Protein AF-A0A0P9FJP5-F1 (afdb_monomer_lite)

pLDDT: mean 84.06, std 13.84, range [44.56, 98.56]

Sequence (71 aa):
MRFIRKPFRKGVNWMPDPVEVSSDLVPAPWKTLFTNEEYLIHRIVVQSTYAMVVIVLVAHALVWFWRPWLQ

Secondary structure (DSSP, 8-state):
--------------SPPP-----SSS-GGGTTT--HHHHHHHHHHHHHHHHHHHHHHHHHHHHHHHS-S--

Radius of gyration: 29.11 Å; chains: 1; bounding box: 43×17×99 Å

Organism: NCBI:txid186479

Foldseek 3Di:
DDDDDDDDDPDDDPDDDPPQLPQVVDPPVCSVPDHVVRVVVVV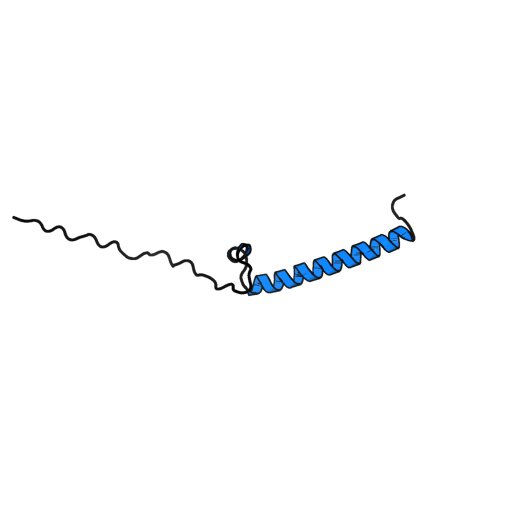VVVVVVVVVVVVVVVVVVVVCVVPNPPD

InterPro domains:
  IPR000066 Antenna complex, alpha/beta subunit [PF00556] (40-70)
  IPR023624 Antenna complex, beta domain superfamily [G3DSA:1.20.5.250] (34-70)
  IPR035889 Light-harvesting complex [SSF56918] (27-70)

Structure (mmCIF, N/CA/C/O backbone):
data_AF-A0A0P9FJP5-F1
#
_entry.id   AF-A0A0P9FJP5-F1
#
loop_
_atom_site.group_PDB
_atom_site.id
_atom_site.type_symbol
_atom_site.label_atom_id
_atom_site.label_alt_id
_atom_site.label_comp_id
_atom_site.label_asym_id
_atom_site.label_entity_id
_atom_site.label_seq_id
_atom_site.pdbx_PDB_ins_code
_atom_site.Cartn_x
_atom_site.Cartn_y
_atom_site.Cartn_z
_atom_site.occupancy
_atom_site.B_iso_or_equiv
_atom_site.auth_seq_id
_atom_site.auth_comp_id
_atom_site.auth_asym_id
_atom_site.auth_atom_id
_atom_site.pdbx_PDB_model_num
ATOM 1 N N . MET A 1 1 ? 21.222 0.355 -76.204 1.00 44.56 1 MET A N 1
ATOM 2 C CA . MET A 1 1 ? 21.610 1.046 -74.951 1.00 44.56 1 MET A CA 1
ATOM 3 C C . MET A 1 1 ? 20.779 0.476 -73.807 1.00 44.56 1 MET A C 1
ATOM 5 O O . MET A 1 1 ? 19.561 0.536 -73.889 1.00 44.56 1 MET A O 1
ATOM 9 N N . ARG A 1 2 ? 21.396 -0.162 -72.801 1.00 51.72 2 ARG A N 1
ATOM 10 C CA . ARG A 1 2 ? 20.690 -0.844 -71.698 1.00 51.72 2 ARG A CA 1
ATOM 11 C C . ARG A 1 2 ? 21.023 -0.128 -70.386 1.00 51.72 2 ARG A C 1
ATOM 13 O O . ARG A 1 2 ? 22.142 -0.234 -69.899 1.00 51.72 2 ARG A O 1
ATOM 20 N N . PHE A 1 3 ? 20.077 0.641 -69.851 1.00 59.53 3 PHE A N 1
ATOM 21 C CA . PHE A 1 3 ? 20.250 1.363 -68.589 1.00 59.53 3 PHE A CA 1
ATOM 22 C C . PHE A 1 3 ? 20.083 0.400 -67.408 1.00 59.53 3 PHE A C 1
ATOM 24 O O . PHE A 1 3 ? 18.976 -0.037 -67.099 1.00 59.53 3 PHE A O 1
ATOM 31 N N . ILE A 1 4 ? 21.191 0.060 -66.749 1.00 70.50 4 ILE A N 1
ATOM 32 C CA . ILE A 1 4 ? 21.205 -0.724 -65.511 1.00 70.50 4 ILE A CA 1
ATOM 33 C C . ILE A 1 4 ? 20.892 0.233 -64.352 1.00 70.50 4 ILE A C 1
ATOM 35 O O . ILE A 1 4 ? 21.751 1.011 -63.939 1.00 70.50 4 ILE A O 1
ATOM 39 N N . ARG A 1 5 ? 19.660 0.209 -63.826 1.00 70.69 5 ARG A N 1
ATOM 40 C CA . ARG A 1 5 ? 19.317 0.944 -62.597 1.00 70.69 5 ARG A CA 1
ATOM 41 C C . ARG A 1 5 ? 19.871 0.172 -61.398 1.00 70.69 5 ARG A C 1
ATOM 43 O O . ARG A 1 5 ? 19.426 -0.941 -61.132 1.00 70.69 5 ARG A O 1
ATOM 50 N N . LYS A 1 6 ? 20.854 0.735 -60.689 1.00 68.81 6 LYS A N 1
ATOM 51 C CA . LYS A 1 6 ? 21.337 0.157 -59.424 1.00 68.81 6 LYS A CA 1
ATOM 52 C C . LYS A 1 6 ? 20.220 0.234 -58.368 1.00 68.81 6 LYS A C 1
ATOM 54 O O . LYS A 1 6 ? 19.534 1.257 -58.316 1.00 68.81 6 LYS A O 1
ATOM 59 N N . PRO A 1 7 ? 20.028 -0.794 -57.524 1.00 66.50 7 PRO A N 1
ATOM 60 C CA . PRO A 1 7 ? 19.045 -0.732 -56.451 1.00 66.50 7 PRO A CA 1
ATOM 61 C C . PRO A 1 7 ? 19.478 0.293 -55.396 1.00 66.50 7 PRO A C 1
ATOM 63 O O . PRO A 1 7 ? 20.613 0.279 -54.916 1.00 66.50 7 PRO A O 1
ATOM 66 N N . PHE A 1 8 ? 18.561 1.193 -55.049 1.00 70.81 8 PHE A N 1
ATOM 67 C CA . PHE A 1 8 ? 18.717 2.159 -53.967 1.00 70.81 8 PHE A CA 1
ATOM 68 C C . PHE A 1 8 ? 18.818 1.404 -52.632 1.00 70.81 8 PHE A C 1
ATOM 70 O O . PHE A 1 8 ? 17.841 0.821 -52.158 1.00 70.81 8 PHE A O 1
ATOM 77 N N . ARG A 1 9 ? 20.021 1.359 -52.048 1.00 70.88 9 ARG A N 1
ATOM 78 C CA . ARG A 1 9 ? 20.286 0.729 -50.747 1.00 70.88 9 ARG A CA 1
ATOM 79 C C . ARG A 1 9 ? 19.661 1.610 -49.664 1.00 70.88 9 ARG A C 1
ATOM 81 O O . ARG A 1 9 ? 20.151 2.709 -49.426 1.00 70.88 9 ARG A O 1
ATOM 88 N N . LYS A 1 10 ? 18.576 1.143 -49.033 1.00 67.50 10 LYS A N 1
ATOM 89 C CA . LYS A 1 10 ? 17.973 1.811 -47.867 1.00 67.50 10 LYS A CA 1
ATOM 90 C C . LYS A 1 10 ? 19.046 1.941 -46.780 1.00 67.50 10 LYS A C 1
ATOM 92 O O . LYS A 1 10 ? 19.579 0.936 -46.315 1.00 67.50 10 LYS A O 1
ATOM 97 N N . GLY A 1 11 ? 19.432 3.183 -46.501 1.00 67.44 11 GLY A N 1
ATOM 98 C CA . GLY A 1 11 ? 20.508 3.540 -45.586 1.00 67.44 11 GLY A CA 1
ATOM 99 C C . GLY A 1 11 ? 20.076 3.494 -44.123 1.00 67.44 11 GLY A C 1
ATOM 100 O O . GLY A 1 11 ? 18.905 3.687 -43.814 1.00 67.44 11 GLY A O 1
ATOM 101 N N . VAL A 1 12 ? 21.077 3.199 -43.293 1.00 70.88 12 VAL A N 1
ATOM 102 C CA . VAL A 1 12 ? 21.218 3.322 -41.831 1.00 70.88 12 VAL A CA 1
ATOM 103 C C . VAL A 1 12 ? 20.030 3.955 -41.099 1.00 70.88 12 VAL A C 1
ATOM 105 O O . VAL A 1 12 ? 19.680 5.110 -41.335 1.00 70.88 12 VAL A O 1
ATOM 108 N N . ASN A 1 13 ? 19.460 3.193 -40.162 1.00 71.50 13 ASN A N 1
ATOM 109 C CA . ASN A 1 13 ? 18.517 3.703 -39.175 1.00 71.50 13 ASN A CA 1
ATOM 110 C C . ASN A 1 13 ? 19.280 4.601 -38.184 1.00 71.50 13 ASN A C 1
ATOM 112 O O . ASN A 1 13 ? 20.203 4.132 -37.524 1.00 71.50 13 ASN A O 1
ATOM 116 N N . TRP A 1 14 ? 18.938 5.890 -38.133 1.00 74.56 14 TRP A N 1
ATOM 117 C CA . TRP A 1 14 ? 19.576 6.885 -37.256 1.00 74.56 14 TRP A CA 1
ATOM 118 C C . TRP A 1 14 ? 18.900 7.002 -35.891 1.00 74.56 14 TRP A C 1
ATOM 120 O O . TRP A 1 14 ? 19.384 7.740 -35.034 1.00 74.56 14 TRP A O 1
ATOM 130 N N . MET A 1 15 ? 17.776 6.309 -35.687 1.00 73.94 15 MET A N 1
ATOM 131 C CA . MET A 1 15 ? 17.222 6.170 -34.352 1.00 73.94 15 MET A CA 1
ATOM 132 C C . MET A 1 15 ? 18.127 5.226 -33.557 1.00 73.94 15 MET A C 1
ATOM 134 O O . MET A 1 15 ? 18.348 4.106 -34.023 1.00 73.94 15 MET A O 1
ATOM 138 N N . PRO A 1 16 ? 18.644 5.640 -32.385 1.00 72.69 16 PRO A N 1
ATOM 139 C CA . PRO A 1 16 ? 19.221 4.681 -31.462 1.00 72.69 16 PRO A CA 1
ATOM 140 C C . PRO A 1 16 ? 18.153 3.628 -31.172 1.00 72.69 16 PRO A C 1
ATOM 142 O O . PRO A 1 16 ? 16.992 3.975 -30.927 1.00 72.69 16 PRO A O 1
ATOM 145 N N . ASP A 1 17 ? 18.538 2.355 -31.256 1.00 70.19 17 ASP A N 1
ATOM 146 C CA . ASP A 1 17 ? 17.669 1.265 -30.834 1.00 70.19 17 ASP A CA 1
ATOM 147 C C . ASP A 1 17 ? 17.173 1.582 -29.416 1.00 70.19 17 ASP A C 1
ATOM 149 O O . ASP A 1 17 ? 17.945 2.137 -28.620 1.00 70.19 17 ASP A O 1
ATOM 153 N N . PRO A 1 18 ? 15.890 1.321 -29.098 1.00 64.94 18 PRO A N 1
ATOM 154 C CA . PRO A 1 18 ? 15.391 1.554 -27.755 1.00 64.94 18 PRO A CA 1
ATOM 155 C C . PRO A 1 18 ? 16.335 0.835 -26.800 1.00 64.94 18 PRO A C 1
ATOM 157 O O . PRO A 1 18 ? 16.506 -0.380 -26.887 1.00 64.94 18 PRO A O 1
ATOM 160 N N . VAL A 1 19 ? 17.012 1.607 -25.949 1.00 63.09 19 VAL A N 1
ATOM 161 C CA . VAL A 1 19 ? 17.902 1.050 -24.940 1.00 63.09 19 VAL A CA 1
ATOM 162 C C . VAL A 1 19 ? 16.994 0.253 -24.022 1.00 63.09 19 VAL A C 1
ATOM 164 O O . VAL A 1 19 ? 16.275 0.826 -23.204 1.00 63.09 19 VAL A O 1
ATOM 167 N N . GLU A 1 20 ? 16.965 -1.064 -24.206 1.00 62.12 20 GLU A N 1
ATOM 168 C CA . GLU A 1 20 ? 16.346 -1.970 -23.255 1.00 62.12 20 GLU A CA 1
ATOM 169 C C . GLU A 1 20 ? 17.153 -1.849 -21.964 1.00 62.12 20 GLU A C 1
ATOM 171 O O . GLU A 1 20 ? 18.177 -2.502 -21.772 1.00 62.12 20 GLU A O 1
ATOM 176 N N . VAL A 1 21 ? 16.726 -0.942 -21.085 1.00 61.28 21 VAL A N 1
ATOM 177 C CA . VAL A 1 21 ? 17.224 -0.876 -19.716 1.00 61.28 21 VAL A CA 1
ATOM 178 C C . VAL A 1 21 ? 16.819 -2.200 -19.081 1.00 61.28 21 VAL A C 1
ATOM 180 O O . VAL A 1 21 ? 15.644 -2.397 -18.761 1.00 61.28 21 VAL A O 1
ATOM 183 N N . SER A 1 22 ? 17.768 -3.132 -18.973 1.00 66.69 22 SER A N 1
ATOM 184 C CA . SER A 1 22 ? 17.554 -4.498 -18.491 1.00 66.69 22 SER A CA 1
ATOM 185 C C . SER A 1 22 ? 17.034 -4.465 -17.051 1.00 66.69 22 SER A C 1
ATOM 187 O O . SER A 1 22 ? 17.787 -4.419 -16.074 1.00 66.69 22 SER A O 1
ATOM 189 N N . SER A 1 23 ? 15.712 -4.407 -16.924 1.00 70.06 23 SER A N 1
ATOM 190 C CA . SER A 1 23 ? 15.011 -4.240 -15.656 1.00 70.06 23 SER A CA 1
ATOM 191 C C . SER A 1 23 ? 14.464 -5.590 -15.216 1.00 70.06 23 SER A C 1
ATOM 193 O O . SER A 1 23 ? 13.275 -5.878 -15.358 1.00 70.06 23 SER A O 1
ATOM 195 N N . ASP A 1 24 ? 15.363 -6.463 -14.765 1.00 81.12 24 ASP A N 1
ATOM 196 C CA . ASP A 1 24 ? 15.051 -7.857 -14.425 1.00 81.12 24 ASP A CA 1
ATOM 197 C C . ASP A 1 24 ? 14.234 -7.983 -13.137 1.00 81.12 24 ASP A C 1
ATOM 199 O O . ASP A 1 24 ? 13.474 -8.937 -12.970 1.00 81.12 24 ASP A O 1
ATOM 203 N N . LEU A 1 25 ? 14.353 -7.004 -12.234 1.00 85.12 25 LEU A N 1
ATOM 204 C CA . LEU A 1 25 ? 13.634 -6.990 -10.958 1.00 85.12 25 LEU A CA 1
ATOM 205 C C . LEU A 1 25 ? 12.211 -6.442 -11.092 1.00 85.12 25 LEU A C 1
ATOM 207 O O . LEU A 1 25 ? 11.385 -6.646 -10.200 1.00 85.12 25 LEU A O 1
ATOM 211 N N . VAL A 1 26 ? 11.928 -5.744 -12.194 1.00 87.44 26 VAL A N 1
ATOM 212 C CA . VAL A 1 26 ? 10.651 -5.080 -12.441 1.00 87.44 26 VAL A CA 1
ATOM 213 C C . VAL A 1 26 ? 9.716 -6.038 -13.192 1.00 87.44 26 VAL A C 1
ATOM 215 O O . VAL A 1 26 ? 10.070 -6.532 -14.266 1.00 87.44 26 VAL A O 1
ATOM 218 N N . PRO A 1 27 ? 8.501 -6.317 -12.683 1.00 88.19 27 PRO A N 1
ATOM 219 C CA . PRO A 1 27 ? 7.539 -7.157 -13.386 1.00 88.19 27 PRO A CA 1
ATOM 220 C C . PRO A 1 27 ? 7.153 -6.560 -14.742 1.00 88.19 27 PRO A C 1
ATOM 222 O O . PRO A 1 27 ? 7.070 -5.341 -14.888 1.00 88.19 27 PRO A O 1
ATOM 225 N N . ALA A 1 28 ? 6.855 -7.424 -15.718 1.00 87.31 28 ALA A N 1
ATOM 226 C CA . ALA A 1 28 ? 6.618 -7.043 -17.115 1.00 87.31 28 ALA A CA 1
ATOM 227 C C . ALA A 1 28 ? 5.665 -5.844 -17.337 1.00 87.31 28 ALA A C 1
ATOM 229 O O . ALA A 1 28 ? 5.999 -5.004 -18.169 1.00 87.31 28 ALA A O 1
ATOM 230 N N . PRO A 1 29 ? 4.547 -5.686 -16.597 1.00 87.56 29 PRO A N 1
ATOM 231 C CA . PRO A 1 29 ? 3.653 -4.539 -16.783 1.00 87.56 29 PRO A CA 1
ATOM 232 C C . PRO A 1 29 ? 4.269 -3.185 -16.405 1.00 87.56 29 PRO A C 1
ATOM 234 O O . PRO A 1 29 ? 3.806 -2.153 -16.876 1.00 87.56 29 PRO A O 1
ATOM 237 N N . TRP A 1 30 ? 5.290 -3.179 -15.545 1.00 88.44 30 TRP A N 1
ATOM 238 C CA . TRP A 1 30 ? 5.837 -1.970 -14.919 1.00 88.44 30 TRP A CA 1
ATOM 239 C C . TRP A 1 30 ? 7.233 -1.601 -15.432 1.00 88.44 30 TRP A C 1
ATOM 241 O O . TRP A 1 30 ? 7.780 -0.580 -15.023 1.00 88.44 30 TRP A O 1
ATOM 251 N N . LYS A 1 31 ? 7.808 -2.405 -16.340 1.00 85.50 31 LYS A N 1
ATOM 252 C CA . LYS A 1 31 ? 9.161 -2.201 -16.895 1.00 85.50 31 LYS A CA 1
ATOM 253 C C . LYS A 1 31 ? 9.330 -0.878 -17.643 1.00 85.50 31 LYS A C 1
ATOM 255 O O . LYS A 1 31 ? 10.446 -0.404 -17.787 1.00 85.50 31 LYS A O 1
ATOM 260 N N . THR A 1 32 ? 8.239 -0.285 -18.124 1.00 86.00 32 THR A N 1
ATOM 261 C CA . THR A 1 32 ? 8.254 1.014 -18.813 1.00 86.00 32 THR A CA 1
ATOM 262 C C . THR A 1 32 ? 8.274 2.208 -17.860 1.00 86.00 32 THR A C 1
ATOM 264 O O . THR A 1 32 ? 8.512 3.324 -18.308 1.00 86.00 32 THR A O 1
ATOM 267 N N . LEU A 1 33 ? 7.992 1.993 -16.571 1.00 85.50 33 LEU A N 1
ATOM 268 C CA . LEU A 1 33 ? 7.787 3.062 -15.590 1.00 85.50 33 LEU A CA 1
ATOM 269 C C . LEU A 1 33 ? 8.915 3.176 -14.568 1.00 85.50 33 LEU A C 1
ATOM 271 O O . LEU A 1 33 ? 9.070 4.237 -13.975 1.00 85.50 33 LEU A O 1
ATOM 275 N N . PHE A 1 34 ? 9.667 2.099 -14.344 1.00 87.31 34 PHE A N 1
ATOM 276 C CA . PHE A 1 34 ? 10.695 2.051 -13.312 1.00 87.31 34 PHE A CA 1
ATOM 277 C C . PHE A 1 34 ? 11.967 1.392 -13.819 1.00 87.31 34 PHE A C 1
ATOM 279 O O . PHE A 1 34 ? 11.929 0.368 -14.502 1.00 87.31 34 PHE A O 1
ATOM 286 N N . THR A 1 35 ? 13.092 1.936 -13.375 1.00 88.69 35 THR A N 1
ATOM 287 C CA . THR A 1 35 ? 14.380 1.244 -13.359 1.00 88.69 35 THR A CA 1
ATOM 288 C C . THR A 1 35 ? 14.468 0.280 -12.167 1.00 88.69 35 THR A C 1
ATOM 290 O O . THR A 1 35 ? 13.654 0.321 -11.240 1.00 88.69 35 THR A O 1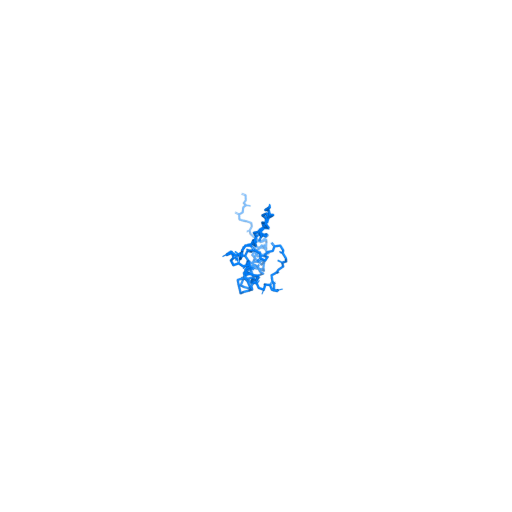
ATOM 293 N N . ASN A 1 36 ? 15.476 -0.601 -12.155 1.00 88.31 36 ASN A N 1
ATOM 294 C CA . ASN A 1 36 ? 15.682 -1.546 -11.048 1.00 88.31 36 ASN A CA 1
ATOM 295 C C . ASN A 1 36 ? 15.840 -0.847 -9.685 1.00 88.31 36 ASN A C 1
ATOM 297 O O . ASN A 1 36 ? 15.277 -1.311 -8.695 1.00 88.31 36 ASN A O 1
ATOM 301 N N . GLU A 1 37 ? 16.594 0.253 -9.624 1.00 89.62 37 GLU A N 1
ATOM 302 C CA . GLU A 1 37 ? 16.851 0.981 -8.375 1.00 89.62 37 GLU A CA 1
ATOM 303 C C . GLU A 1 37 ? 15.572 1.634 -7.833 1.00 89.62 37 GLU A C 1
ATOM 305 O O . GLU A 1 37 ? 15.214 1.444 -6.669 1.00 89.62 37 GLU A O 1
ATOM 310 N N . GLU A 1 38 ? 14.820 2.315 -8.700 1.00 91.00 38 GLU A N 1
ATOM 311 C CA . GLU A 1 38 ? 13.547 2.946 -8.337 1.00 91.00 38 GLU A CA 1
ATOM 312 C C . GLU A 1 38 ? 12.517 1.912 -7.872 1.00 91.00 38 GLU A C 1
ATOM 314 O O . GLU A 1 38 ? 11.802 2.130 -6.890 1.00 91.00 38 GLU A O 1
ATOM 319 N N . TYR A 1 39 ? 12.469 0.751 -8.531 1.00 93.06 39 TYR A N 1
ATOM 320 C CA . TYR A 1 39 ? 11.536 -0.310 -8.173 1.00 93.06 39 TYR A CA 1
ATOM 321 C C . TYR A 1 39 ? 11.833 -0.925 -6.799 1.00 93.06 39 TYR A C 1
ATOM 323 O O . TYR A 1 39 ? 10.904 -1.271 -6.063 1.00 93.06 39 TYR A O 1
ATOM 331 N N . LEU A 1 40 ? 13.109 -1.029 -6.413 1.00 92.75 40 LEU A N 1
ATOM 332 C CA . LEU A 1 40 ? 13.495 -1.504 -5.082 1.00 92.75 40 LEU A CA 1
ATOM 333 C C . LEU A 1 40 ? 13.020 -0.548 -3.984 1.00 92.75 40 LEU A C 1
ATOM 335 O O . LEU A 1 40 ? 12.418 -0.998 -3.006 1.00 92.75 40 LEU A O 1
ATOM 339 N N . ILE A 1 41 ? 13.226 0.759 -4.165 1.00 95.62 41 ILE A N 1
ATOM 340 C CA . ILE A 1 41 ? 12.752 1.779 -3.219 1.00 95.62 41 ILE A CA 1
ATOM 341 C C . ILE A 1 41 ? 11.224 1.751 -3.142 1.00 95.62 41 ILE A C 1
ATOM 343 O O . ILE A 1 41 ? 10.659 1.674 -2.049 1.00 95.62 41 ILE A O 1
ATOM 347 N N . HIS A 1 42 ? 10.550 1.739 -4.296 1.00 95.19 42 HIS A N 1
ATOM 348 C CA . HIS A 1 42 ? 9.094 1.672 -4.373 1.00 95.19 42 HIS A CA 1
ATOM 349 C C . HIS A 1 42 ? 8.545 0.465 -3.604 1.00 95.19 42 HIS A C 1
ATOM 351 O O . HIS A 1 42 ? 7.625 0.602 -2.798 1.00 95.19 42 HIS A O 1
ATOM 357 N N . ARG A 1 43 ? 9.144 -0.717 -3.782 1.00 93.69 43 ARG A N 1
ATOM 358 C CA . ARG A 1 43 ? 8.717 -1.934 -3.085 1.00 93.69 43 ARG A CA 1
ATOM 359 C C . ARG A 1 43 ? 8.828 -1.804 -1.564 1.00 93.69 43 ARG A C 1
ATOM 361 O O . ARG A 1 43 ? 7.915 -2.230 -0.859 1.00 93.69 43 ARG A O 1
ATOM 368 N N . ILE A 1 44 ? 9.906 -1.204 -1.058 1.00 96.62 44 ILE A N 1
ATOM 369 C CA . ILE A 1 44 ? 10.104 -0.985 0.383 1.00 96.62 44 ILE A CA 1
ATOM 370 C C . ILE A 1 44 ? 9.036 -0.037 0.935 1.00 96.62 44 ILE A C 1
ATOM 372 O O . ILE A 1 44 ? 8.415 -0.340 1.954 1.00 96.62 44 ILE A O 1
ATOM 376 N N . VAL A 1 45 ? 8.799 1.087 0.255 1.00 97.81 45 VAL A N 1
ATOM 377 C CA . VAL A 1 45 ? 7.823 2.102 0.680 1.00 97.81 45 VAL A CA 1
ATOM 378 C C . VAL A 1 45 ? 6.401 1.549 0.654 1.00 97.81 45 VAL A C 1
ATOM 380 O O . VAL A 1 45 ? 5.643 1.746 1.602 1.00 97.81 45 VAL A O 1
ATOM 383 N N . VAL A 1 46 ? 6.028 0.812 -0.393 1.00 97.06 46 VAL A N 1
ATOM 384 C CA . VAL A 1 46 ? 4.690 0.220 -0.502 1.00 97.06 46 VAL A CA 1
ATOM 385 C C . VAL A 1 46 ? 4.465 -0.809 0.604 1.00 97.06 46 VAL A C 1
ATOM 387 O O . VAL A 1 46 ? 3.442 -0.770 1.288 1.00 97.06 46 VAL A O 1
ATOM 390 N N . GLN A 1 47 ? 5.431 -1.699 0.834 1.00 97.31 47 GLN A N 1
ATOM 391 C CA . GLN A 1 47 ? 5.305 -2.732 1.859 1.00 97.31 47 GLN A CA 1
ATOM 392 C C . GLN A 1 47 ? 5.253 -2.144 3.279 1.00 97.31 47 GLN A C 1
ATOM 394 O O . GLN A 1 47 ? 4.436 -2.583 4.090 1.00 97.31 47 GLN A O 1
ATOM 399 N N . SER A 1 48 ? 6.080 -1.140 3.586 1.00 98.25 48 SER A N 1
ATOM 400 C CA . SER A 1 48 ? 6.067 -0.477 4.896 1.00 98.25 48 SER A CA 1
ATOM 401 C C . SER A 1 48 ? 4.782 0.321 5.127 1.00 98.25 48 SER A C 1
ATOM 403 O O . SER A 1 48 ? 4.220 0.272 6.221 1.00 98.25 48 SER A O 1
ATOM 405 N N . THR A 1 49 ? 4.259 0.976 4.088 1.00 98.38 49 THR A N 1
ATOM 406 C CA . THR A 1 49 ? 2.988 1.709 4.156 1.00 98.38 49 THR A CA 1
ATOM 407 C C . THR A 1 49 ? 1.820 0.767 4.433 1.00 98.38 49 THR A C 1
ATOM 409 O O . THR A 1 49 ? 1.008 1.051 5.311 1.00 98.38 49 THR A O 1
ATOM 412 N N . TYR A 1 50 ? 1.753 -0.389 3.761 1.00 98.19 50 TYR A N 1
ATOM 413 C CA . TYR A 1 50 ? 0.721 -1.389 4.048 1.00 98.19 50 TYR A CA 1
ATOM 414 C C . TYR A 1 50 ? 0.803 -1.906 5.488 1.00 98.19 50 TYR A C 1
ATOM 416 O O . TYR A 1 50 ? -0.225 -1.990 6.160 1.00 98.19 50 TYR A O 1
ATOM 424 N N . ALA A 1 51 ? 2.008 -2.192 5.992 1.00 98.25 51 ALA A N 1
ATOM 425 C CA . ALA A 1 51 ? 2.194 -2.602 7.383 1.00 98.25 51 ALA A CA 1
ATOM 426 C C . ALA A 1 51 ? 1.722 -1.517 8.368 1.00 98.25 51 ALA A C 1
ATOM 428 O O . ALA A 1 51 ? 0.989 -1.814 9.311 1.00 98.25 51 ALA A O 1
ATOM 429 N N . MET A 1 52 ? 2.080 -0.252 8.117 1.00 98.38 52 MET A N 1
ATOM 430 C CA . MET A 1 52 ? 1.645 0.885 8.929 1.00 98.38 52 MET A CA 1
ATOM 431 C C . MET A 1 52 ? 0.121 1.024 8.931 1.00 98.38 52 MET A C 1
ATOM 433 O O . MET A 1 52 ? -0.473 1.140 9.999 1.00 98.38 52 MET A O 1
ATOM 437 N N . VAL A 1 53 ? -0.522 0.988 7.761 1.00 98.56 53 VAL A N 1
ATOM 438 C CA . VAL A 1 53 ? -1.980 1.134 7.643 1.00 98.56 53 VAL A CA 1
ATOM 439 C C . VAL A 1 53 ? -2.703 0.046 8.432 1.00 98.56 53 VAL A C 1
ATOM 441 O O . VAL A 1 53 ? -3.634 0.358 9.169 1.00 98.56 53 VAL A O 1
ATOM 444 N N . VAL A 1 54 ? -2.254 -1.210 8.352 1.00 98.56 54 VAL A N 1
ATOM 445 C CA . VAL A 1 54 ? -2.846 -2.307 9.136 1.00 98.56 54 VAL A CA 1
ATOM 446 C C . VAL A 1 54 ? -2.739 -2.030 10.637 1.00 98.56 54 VAL A C 1
ATOM 448 O O . VAL A 1 54 ? -3.738 -2.130 11.348 1.00 98.56 54 VAL A O 1
ATOM 451 N N . ILE A 1 55 ? -1.560 -1.631 11.122 1.00 98.56 55 ILE A N 1
ATOM 452 C CA . ILE A 1 55 ? -1.347 -1.315 12.543 1.00 98.56 55 ILE A CA 1
ATOM 453 C C . ILE A 1 55 ? -2.242 -0.153 12.981 1.00 98.56 55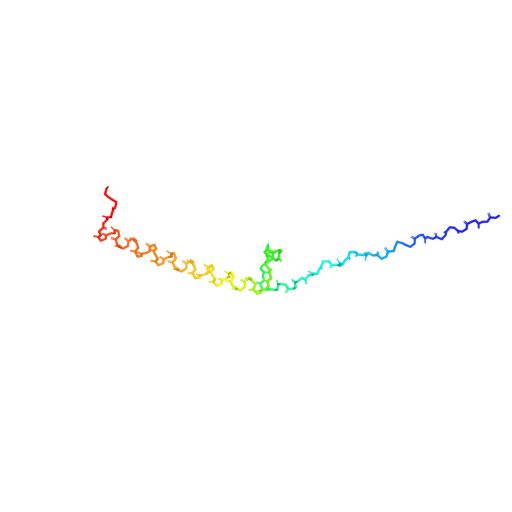 ILE A C 1
ATOM 455 O O . ILE A 1 55 ? -2.897 -0.232 14.020 1.00 98.56 55 ILE A O 1
ATOM 459 N N . VAL A 1 56 ? -2.302 0.911 12.179 1.00 98.44 56 VAL A N 1
ATOM 460 C CA . VAL A 1 56 ? -3.123 2.094 12.445 1.00 98.44 56 VAL A CA 1
ATOM 461 C C . VAL A 1 56 ? -4.598 1.714 12.522 1.00 98.44 56 VAL A C 1
ATOM 463 O O . VAL A 1 56 ? -5.254 2.099 13.486 1.00 98.44 56 VAL A O 1
ATOM 466 N N . LEU A 1 57 ? -5.117 0.929 11.575 1.00 98.38 57 LEU A N 1
ATOM 467 C CA . LEU A 1 57 ? -6.514 0.490 11.584 1.00 98.38 57 LEU A CA 1
ATOM 468 C C . LEU A 1 57 ? -6.842 -0.347 12.823 1.00 98.38 57 LEU A C 1
ATOM 470 O O . LEU A 1 57 ? -7.865 -0.106 13.459 1.00 98.38 57 LEU A O 1
ATOM 474 N N . VAL A 1 58 ? -5.966 -1.281 13.205 1.00 98.19 58 VAL A N 1
ATOM 475 C CA . VAL A 1 58 ? -6.152 -2.095 14.416 1.00 98.19 58 VAL A CA 1
ATOM 476 C C . VAL A 1 58 ? -6.137 -1.220 15.668 1.00 98.19 58 VAL A C 1
ATOM 478 O O . VAL A 1 58 ? -7.032 -1.336 16.502 1.00 98.19 58 VAL A O 1
ATOM 481 N N . ALA A 1 59 ? -5.168 -0.312 15.794 1.00 97.62 59 ALA A N 1
ATOM 482 C CA . ALA A 1 59 ? -5.080 0.597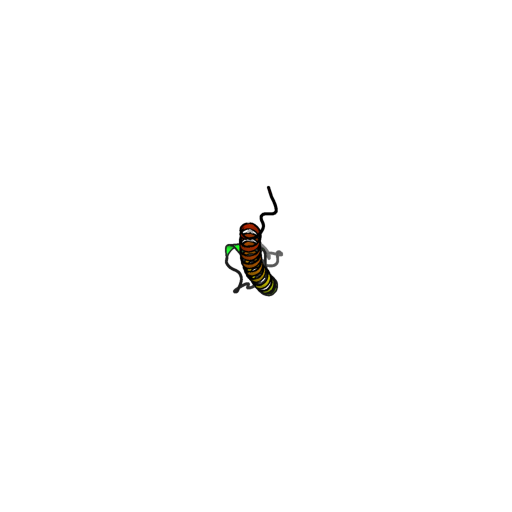 16.931 1.00 97.62 59 ALA A CA 1
ATOM 483 C C . ALA A 1 59 ? -6.326 1.490 17.042 1.00 97.62 59 ALA A C 1
ATOM 485 O O . ALA A 1 59 ? -6.903 1.615 18.120 1.00 97.62 59 ALA A O 1
ATOM 486 N N . HIS A 1 60 ? -6.783 2.057 15.924 1.00 97.44 60 HIS A N 1
ATOM 487 C CA . HIS A 1 60 ? -7.986 2.885 15.893 1.00 97.44 60 HIS A CA 1
ATOM 488 C C . HIS A 1 60 ? -9.239 2.070 16.220 1.00 97.44 60 HIS A C 1
ATOM 490 O O . HIS A 1 60 ? -10.057 2.534 17.005 1.00 97.44 60 HIS A O 1
ATOM 496 N N . ALA A 1 61 ? -9.372 0.846 15.702 1.00 96.19 61 ALA A N 1
ATOM 497 C CA . ALA A 1 61 ? -10.488 -0.031 16.046 1.00 96.19 61 ALA A CA 1
ATOM 498 C C . ALA A 1 61 ? -10.519 -0.338 17.553 1.00 96.19 61 ALA A C 1
ATOM 500 O O . ALA A 1 61 ? -11.560 -0.187 18.187 1.00 96.19 61 ALA A O 1
ATOM 501 N N . LEU A 1 62 ? -9.377 -0.698 18.149 1.00 96.75 62 LEU A N 1
ATOM 502 C CA . LEU A 1 62 ? -9.273 -0.981 19.585 1.00 96.75 62 LEU A CA 1
ATOM 503 C C . LEU A 1 62 ? -9.641 0.233 20.446 1.00 96.75 62 LEU A C 1
ATOM 505 O O . LEU A 1 62 ? -10.400 0.098 21.406 1.00 96.75 62 LEU A O 1
ATOM 509 N N . VAL A 1 63 ? -9.136 1.421 20.102 1.00 96.62 63 VAL A N 1
ATOM 510 C CA . VAL A 1 63 ? -9.466 2.652 2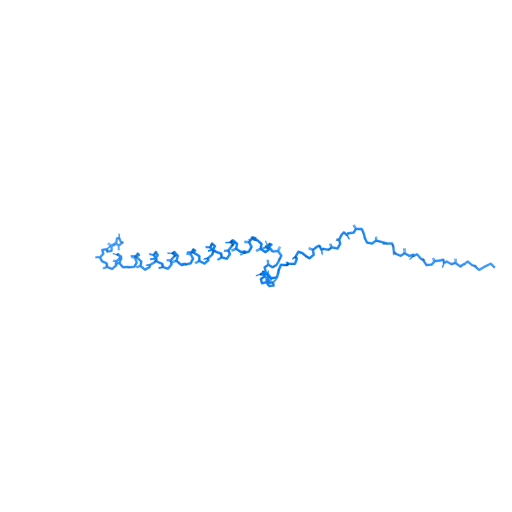0.834 1.00 96.62 63 VAL A CA 1
ATOM 511 C C . VAL A 1 63 ? -10.939 3.009 20.654 1.00 96.62 63 VAL A C 1
ATOM 513 O O . VAL A 1 63 ? -11.585 3.371 21.633 1.00 96.62 63 VAL A O 1
ATOM 516 N N . TRP A 1 64 ? -11.493 2.846 19.451 1.00 95.50 64 TRP A N 1
ATOM 517 C CA . TRP A 1 64 ? -12.906 3.103 19.187 1.00 95.50 64 TRP A CA 1
ATOM 518 C C . TRP A 1 64 ? -13.825 2.185 20.004 1.00 95.50 64 TRP A C 1
ATOM 520 O O . TRP A 1 64 ? -14.812 2.660 20.560 1.00 95.50 64 TRP A O 1
ATOM 530 N N . PHE A 1 65 ? -13.470 0.904 20.165 1.00 93.38 65 PHE A N 1
ATOM 531 C CA . PHE A 1 65 ? -14.200 -0.008 21.052 1.00 93.38 65 PHE A CA 1
ATOM 532 C C . PHE A 1 65 ? -14.078 0.365 22.537 1.00 93.38 65 PHE A C 1
ATOM 534 O O . PHE A 1 65 ? -15.020 0.138 23.294 1.00 93.38 65 PHE A O 1
ATOM 541 N N . TRP A 1 66 ? -12.946 0.929 22.975 1.00 95.31 66 TRP A N 1
ATOM 542 C CA . TRP A 1 66 ? -12.763 1.334 24.374 1.00 95.31 66 TRP A CA 1
ATOM 543 C C . TRP A 1 66 ? -13.465 2.656 24.709 1.00 95.31 66 TRP A C 1
ATOM 545 O O . TRP A 1 66 ? -14.160 2.758 25.722 1.00 95.31 66 TRP A O 1
ATOM 555 N N . ARG A 1 67 ? -13.281 3.682 23.877 1.00 93.62 67 ARG A N 1
ATOM 556 C CA . ARG A 1 67 ? -13.926 4.991 24.002 1.00 93.62 67 ARG A CA 1
ATOM 557 C C . ARG A 1 67 ? -14.278 5.513 22.606 1.00 93.62 67 ARG A C 1
ATOM 559 O O . ARG A 1 67 ? -13.415 6.110 21.956 1.00 93.62 67 ARG A O 1
ATOM 566 N N . PRO A 1 68 ? -15.525 5.319 22.142 1.00 91.69 68 PRO A N 1
ATOM 567 C CA . PRO A 1 68 ? -15.927 5.789 20.827 1.00 91.69 68 PRO A CA 1
ATOM 568 C C . PRO A 1 68 ? -15.906 7.318 20.794 1.00 91.69 68 PRO A C 1
ATOM 570 O O . PRO A 1 68 ? -16.423 7.984 21.689 1.00 91.69 68 PRO A O 1
ATOM 573 N N . TRP A 1 69 ? -15.280 7.867 19.757 1.00 89.19 69 TRP A N 1
ATOM 574 C CA . TRP A 1 69 ? -15.125 9.312 19.568 1.00 89.19 69 TRP A CA 1
ATOM 575 C C . TRP A 1 69 ? -16.185 9.924 18.640 1.00 89.19 69 TRP A C 1
ATOM 577 O O . TRP A 1 69 ? -16.334 11.140 18.603 1.00 89.19 69 TRP A O 1
ATOM 587 N N . LEU A 1 70 ? -16.904 9.095 17.879 1.00 82.12 70 LEU A N 1
ATOM 588 C CA . LEU A 1 70 ? -18.056 9.486 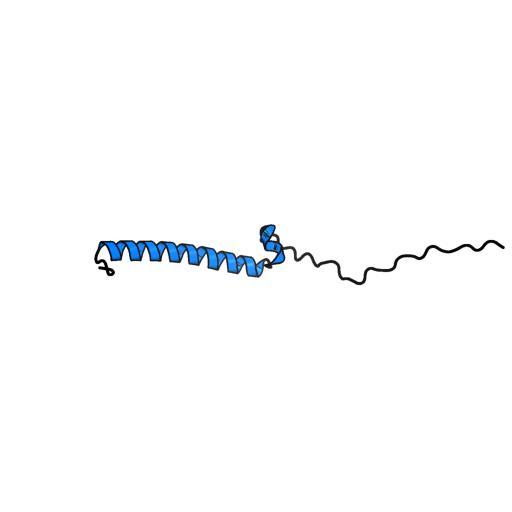17.066 1.00 82.12 70 LEU A CA 1
ATOM 589 C C . LEU A 1 70 ? -19.302 8.935 17.761 1.00 82.12 70 LEU A C 1
ATOM 591 O O . LEU A 1 70 ? -19.545 7.729 17.701 1.00 82.12 70 LEU A O 1
ATOM 595 N N . GLN A 1 71 ? -20.012 9.814 18.472 1.00 63.62 71 GLN A N 1
ATOM 596 C CA . GLN A 1 71 ? -21.346 9.572 19.029 1.00 63.62 71 GLN A CA 1
ATOM 597 C C . GLN A 1 71 ? -22.405 10.144 18.092 1.00 63.62 71 GLN A C 1
ATOM 599 O O . GLN A 1 71 ? -22.174 11.262 17.578 1.00 63.62 71 GLN A O 1
#